Protein AF-A0ABD0PQI8-F1 (afdb_monomer)

pLDDT: mean 77.86, std 19.94, range [34.31, 96.31]

InterPro domains:
  IPR002870 Peptidase M12B, propeptide [PF01562] (8-104)

Radius of gyration: 17.03 Å; Cα contacts (8 Å, |Δi|>4): 192; chains: 1; bounding box: 42×49×37 Å

Organism: Cirrhinus mrigala (NCBI:txid683832)

Structure (mmCIF, N/CA/C/O backbone):
data_AF-A0ABD0PQI8-F1
#
_entry.id   AF-A0ABD0PQI8-F1
#
loop_
_atom_site.group_PDB
_atom_site.id
_atom_site.type_symbol
_atom_site.label_atom_id
_atom_site.label_alt_id
_atom_site.label_comp_id
_atom_site.label_asym_id
_atom_site.label_entity_id
_atom_site.label_seq_id
_atom_site.pdbx_PDB_ins_code
_atom_site.Cartn_x
_atom_site.Cartn_y
_atom_site.Cartn_z
_atom_site.occupancy
_atom_site.B_iso_or_equiv
_atom_site.auth_seq_id
_atom_site.auth_comp_id
_atom_site.auth_asym_id
_atom_site.auth_atom_id
_atom_site.pdbx_PDB_model_num
ATOM 1 N N . HIS A 1 1 ? 11.025 26.415 -0.982 1.00 47.97 1 HIS A N 1
ATOM 2 C CA . HIS A 1 1 ? 10.029 25.329 -0.999 1.00 47.97 1 HIS A CA 1
ATOM 3 C C . HIS A 1 1 ? 9.889 24.829 0.424 1.00 47.97 1 HIS A C 1
ATOM 5 O O . HIS A 1 1 ? 10.869 24.338 0.965 1.00 47.97 1 HIS A O 1
ATOM 11 N N . VAL A 1 2 ? 8.737 25.045 1.060 1.00 51.59 2 VAL A N 1
ATOM 12 C CA . VAL A 1 2 ? 8.445 24.409 2.349 1.00 51.59 2 VAL A CA 1
ATOM 13 C C . VAL A 1 2 ? 7.975 23.004 1.999 1.00 51.59 2 VAL A C 1
ATOM 15 O O . VAL A 1 2 ? 6.927 22.847 1.377 1.00 51.59 2 VAL A O 1
ATOM 18 N N . LEU A 1 3 ? 8.814 22.008 2.274 1.00 54.09 3 LEU A N 1
ATOM 19 C CA . LEU A 1 3 ? 8.391 20.614 2.313 1.00 54.09 3 LEU A CA 1
ATOM 20 C C . LEU A 1 3 ? 7.233 20.564 3.330 1.00 54.09 3 LEU A C 1
ATOM 22 O O . LEU A 1 3 ? 7.439 20.971 4.469 1.00 54.09 3 LEU A O 1
ATOM 26 N N . GLY A 1 4 ? 6.016 20.202 2.901 1.00 59.75 4 GLY A N 1
ATOM 27 C CA . GLY A 1 4 ? 4.857 20.099 3.803 1.00 59.75 4 GLY A CA 1
ATOM 28 C C . GLY A 1 4 ? 5.138 19.138 4.962 1.00 59.75 4 GLY A C 1
ATOM 29 O O . GLY A 1 4 ? 6.110 18.398 4.909 1.00 59.75 4 GLY A O 1
ATOM 30 N N . ASP A 1 5 ? 4.328 19.136 6.017 1.00 67.75 5 ASP A N 1
ATOM 31 C CA . ASP A 1 5 ? 4.554 18.239 7.158 1.00 67.75 5 ASP A CA 1
ATOM 32 C C . ASP A 1 5 ? 4.460 16.764 6.715 1.00 67.75 5 ASP A C 1
ATOM 34 O O . ASP A 1 5 ? 3.372 16.224 6.512 1.00 67.75 5 ASP A O 1
ATOM 38 N N . TYR A 1 6 ? 5.605 16.102 6.527 1.00 64.94 6 TYR A N 1
ATOM 39 C CA . TYR A 1 6 ? 5.666 14.667 6.246 1.00 64.94 6 TYR A CA 1
ATOM 40 C C . TYR A 1 6 ? 5.525 13.913 7.570 1.00 64.94 6 TYR A C 1
ATOM 42 O O . TYR A 1 6 ? 6.373 14.027 8.455 1.00 64.94 6 TYR A O 1
ATOM 50 N N . GLY A 1 7 ? 4.452 13.138 7.716 1.00 70.25 7 GLY A N 1
ATOM 51 C CA . GLY A 1 7 ? 4.286 12.205 8.827 1.00 70.25 7 GLY A CA 1
ATOM 52 C C . GLY A 1 7 ? 4.931 10.864 8.493 1.00 70.25 7 GLY A C 1
ATOM 53 O O . GLY A 1 7 ? 4.544 10.231 7.513 1.00 70.25 7 GLY A O 1
ATOM 54 N N . LEU A 1 8 ? 5.893 10.417 9.304 1.00 78.62 8 LEU A N 1
ATOM 55 C CA . LEU A 1 8 ? 6.390 9.044 9.227 1.00 78.62 8 LEU A CA 1
ATOM 56 C C . LEU A 1 8 ? 5.352 8.111 9.853 1.00 78.62 8 LEU A C 1
ATOM 58 O O . LEU A 1 8 ? 4.956 8.307 11.003 1.00 78.62 8 LEU A O 1
ATOM 62 N N . VAL A 1 9 ? 4.949 7.084 9.113 1.00 81.81 9 VAL A N 1
ATOM 63 C CA . VAL A 1 9 ? 4.022 6.064 9.599 1.00 81.81 9 VAL A CA 1
ATOM 64 C C . VAL A 1 9 ? 4.678 4.703 9.468 1.00 81.81 9 VAL A C 1
ATOM 66 O O . VAL A 1 9 ? 5.299 4.409 8.453 1.00 81.81 9 VAL A O 1
ATOM 69 N N . LYS A 1 10 ? 4.547 3.875 10.507 1.00 84.31 10 LYS A N 1
ATOM 70 C CA . LYS A 1 10 ? 5.032 2.498 10.500 1.00 84.31 10 LYS A CA 1
ATOM 71 C C . LYS A 1 10 ? 3.835 1.551 10.383 1.00 84.31 10 LYS A C 1
ATOM 73 O O . LYS A 1 10 ? 3.077 1.455 11.349 1.00 84.31 10 LYS A O 1
ATOM 78 N N . PRO A 1 11 ? 3.651 0.868 9.244 1.00 89.62 11 PRO A N 1
ATOM 79 C CA . PRO A 1 11 ? 2.601 -0.128 9.101 1.00 89.62 11 PRO A CA 1
ATOM 80 C C .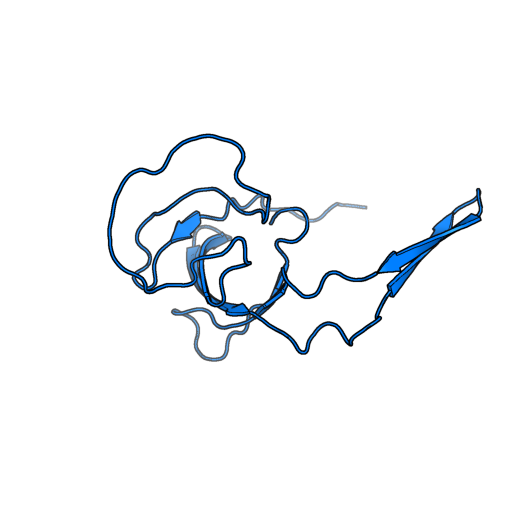 PRO A 1 11 ? 2.848 -1.314 10.036 1.00 89.62 11 PRO A C 1
ATOM 82 O O . PRO A 1 11 ? 3.992 -1.696 10.301 1.00 89.62 11 PRO A O 1
ATOM 85 N N . VAL A 1 12 ? 1.765 -1.914 10.514 1.00 91.56 12 VAL A N 1
ATOM 86 C CA . VAL A 1 12 ? 1.787 -3.136 11.322 1.00 91.56 12 VAL A CA 1
ATOM 87 C C . VAL A 1 12 ? 0.993 -4.199 10.588 1.00 91.56 12 VAL A C 1
ATOM 89 O O . VAL A 1 12 ? -0.194 -4.003 10.344 1.00 91.56 12 VAL A O 1
ATOM 92 N N . LEU A 1 13 ? 1.638 -5.304 10.221 1.00 91.62 13 LEU A N 1
ATOM 93 C CA . LEU A 1 13 ? 0.968 -6.458 9.630 1.00 91.62 13 LEU A CA 1
ATOM 94 C C . LEU A 1 13 ? 0.094 -7.112 10.699 1.00 91.62 13 LEU A C 1
ATOM 96 O O . LEU A 1 13 ? 0.573 -7.429 11.794 1.00 91.62 13 LEU A O 1
ATOM 100 N N . THR A 1 14 ? -1.172 -7.318 10.368 1.00 93.69 14 THR A N 1
ATOM 101 C CA . THR A 1 14 ? -2.185 -7.881 11.256 1.00 93.69 14 THR A CA 1
ATOM 102 C C . THR A 1 14 ? -2.918 -9.041 10.591 1.00 93.69 14 THR A C 1
ATOM 104 O O . THR A 1 14 ? -2.743 -9.318 9.402 1.00 93.69 14 THR A O 1
ATOM 107 N N . ASP A 1 15 ? -3.711 -9.767 11.372 1.00 92.69 15 ASP A N 1
ATOM 108 C CA . ASP A 1 15 ? -4.737 -10.648 10.823 1.00 92.69 15 ASP A CA 1
ATOM 109 C C . ASP A 1 15 ? -6.018 -9.872 10.471 1.00 92.69 15 ASP A C 1
ATOM 111 O O . ASP A 1 15 ? -6.094 -8.652 10.622 1.00 92.69 15 ASP A O 1
ATOM 115 N N . ALA A 1 16 ? -7.042 -10.588 10.000 1.00 93.31 16 ALA A N 1
ATOM 116 C CA . ALA A 1 16 ? -8.318 -10.001 9.593 1.00 93.31 16 ALA A CA 1
ATOM 117 C C . ALA A 1 16 ? -9.106 -9.343 10.742 1.00 93.31 16 ALA A C 1
ATOM 119 O O . ALA A 1 16 ? -10.030 -8.573 10.479 1.00 93.31 16 ALA A O 1
ATOM 120 N N . GLU A 1 17 ? -8.767 -9.651 11.998 1.00 92.56 17 GLU A N 1
ATOM 121 C CA . GLU A 1 17 ? -9.364 -9.047 13.190 1.00 92.56 17 GLU A CA 1
ATOM 122 C C . GLU A 1 17 ? -8.531 -7.871 13.733 1.00 92.56 17 GLU A C 1
ATOM 124 O O . GLU A 1 17 ? -8.881 -7.294 14.763 1.00 92.56 17 GLU A O 1
ATOM 129 N N . GLY A 1 18 ? -7.427 -7.510 13.070 1.00 91.00 18 GLY A N 1
ATOM 130 C CA . GLY A 1 18 ? -6.541 -6.427 13.497 1.00 91.00 18 GLY A CA 1
ATOM 131 C C . GLY A 1 18 ? -5.549 -6.817 14.590 1.00 91.00 18 GLY A C 1
ATOM 132 O O . GLY A 1 18 ? -4.920 -5.936 15.179 1.00 91.00 18 GLY A O 1
ATOM 133 N N . ARG A 1 19 ? -5.364 -8.112 14.877 1.00 92.88 19 ARG A N 1
ATOM 134 C CA . ARG A 1 19 ? -4.365 -8.558 15.858 1.00 92.88 19 ARG A CA 1
ATOM 135 C C . ARG A 1 19 ? -2.975 -8.548 15.238 1.00 92.88 19 ARG A C 1
ATOM 137 O O . ARG A 1 19 ? -2.792 -8.927 14.086 1.00 92.88 19 ARG A O 1
ATOM 144 N N 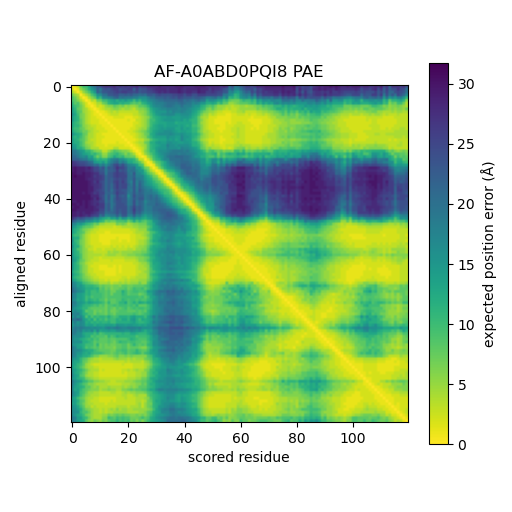. PHE A 1 20 ? -1.992 -8.120 16.024 1.00 92.69 20 PHE A N 1
ATOM 145 C CA . PHE A 1 20 ? -0.595 -8.004 15.611 1.00 92.69 20 PHE A CA 1
ATOM 146 C C . PHE A 1 20 ? -0.015 -9.333 15.103 1.00 92.69 20 PHE A C 1
ATOM 148 O O . PHE A 1 20 ? -0.091 -10.342 15.802 1.00 92.69 20 PHE A O 1
ATOM 155 N N . LEU A 1 21 ? 0.649 -9.293 13.945 1.00 90.44 21 LEU A N 1
ATOM 156 C CA . LEU A 1 21 ? 1.484 -10.381 13.429 1.00 90.44 21 LEU A CA 1
ATOM 157 C C . LEU A 1 21 ? 2.957 -9.965 13.335 1.00 90.44 21 LEU A C 1
ATOM 159 O O . LEU A 1 21 ? 3.835 -10.681 13.812 1.00 90.44 21 LEU A O 1
ATOM 163 N N . SER A 1 22 ? 3.252 -8.827 12.696 1.00 86.94 22 SER A N 1
ATOM 164 C CA . SER A 1 22 ? 4.629 -8.412 12.399 1.00 86.94 22 SER A CA 1
ATOM 165 C C . SER A 1 22 ? 4.739 -6.920 12.065 1.00 86.94 22 SER A C 1
ATOM 167 O O . SER A 1 22 ? 3.755 -6.238 11.805 1.00 86.94 22 SER A O 1
ATOM 169 N N . HIS A 1 23 ? 5.969 -6.411 12.031 1.00 84.44 23 HIS A N 1
ATOM 170 C CA . HIS A 1 23 ? 6.309 -5.102 11.463 1.00 84.44 23 HIS A CA 1
ATOM 171 C C . HIS A 1 23 ? 6.946 -5.202 10.066 1.00 84.44 23 HIS A C 1
ATOM 173 O O . HIS A 1 23 ? 7.429 -4.200 9.546 1.00 84.44 23 HIS A O 1
ATOM 179 N N . ALA A 1 24 ? 7.029 -6.405 9.492 1.00 76.69 24 ALA A N 1
ATOM 180 C CA . ALA A 1 24 ? 7.576 -6.615 8.160 1.00 76.69 24 ALA A CA 1
ATOM 181 C C . ALA A 1 24 ? 6.615 -6.062 7.102 1.00 76.69 24 ALA A C 1
ATOM 183 O O . ALA A 1 24 ? 5.420 -6.352 7.128 1.00 76.69 24 ALA A O 1
ATOM 184 N N . VAL A 1 25 ? 7.159 -5.275 6.174 1.00 68.88 25 VAL A N 1
ATOM 185 C CA . VAL A 1 25 ? 6.387 -4.549 5.154 1.00 68.88 25 VAL A CA 1
ATOM 186 C C . VAL A 1 25 ? 6.907 -4.772 3.732 1.00 68.88 25 VAL A C 1
ATOM 188 O O . VAL A 1 25 ? 6.464 -4.105 2.806 1.00 68.88 25 VAL A O 1
ATOM 191 N N . SER A 1 26 ? 7.833 -5.713 3.540 1.00 63.62 26 SER A N 1
ATOM 192 C CA . SER A 1 26 ? 8.463 -6.009 2.247 1.00 63.62 26 SER A CA 1
ATOM 193 C C . SER A 1 26 ? 8.221 -7.458 1.840 1.00 63.62 26 SER A C 1
ATOM 195 O O . SER A 1 26 ? 8.214 -8.352 2.688 1.00 63.62 26 SER A O 1
ATOM 197 N N . VAL A 1 27 ? 8.090 -7.701 0.534 1.00 61.28 27 VAL A N 1
ATOM 198 C CA . VAL A 1 27 ? 8.239 -9.046 -0.034 1.00 61.28 27 VAL A CA 1
ATOM 199 C C . VAL A 1 27 ? 9.726 -9.296 -0.270 1.00 61.28 27 VAL A C 1
ATOM 201 O O . VAL A 1 27 ? 10.331 -8.698 -1.154 1.00 61.28 27 VAL A O 1
ATOM 204 N N . GLY A 1 28 ? 10.317 -10.193 0.511 1.00 48.97 28 GLY A N 1
ATOM 205 C CA . GLY A 1 28 ? 11.637 -10.756 0.247 1.00 48.97 28 GLY A CA 1
ATOM 206 C C . GLY A 1 28 ? 11.621 -12.252 0.557 1.00 48.97 28 GLY A C 1
ATOM 207 O O . GLY A 1 28 ? 10.828 -12.672 1.405 1.00 48.97 28 GLY A O 1
ATOM 208 N N . PRO A 1 29 ? 12.442 -13.078 -0.117 1.00 37.12 29 PRO A N 1
ATOM 209 C CA . PRO A 1 29 ? 12.636 -14.453 0.316 1.00 37.12 29 PRO A CA 1
ATOM 210 C C . PRO A 1 29 ? 13.117 -14.410 1.768 1.00 37.12 29 PRO A C 1
ATOM 212 O O . PRO A 1 29 ? 14.113 -13.762 2.087 1.00 37.12 29 PRO A O 1
ATOM 215 N N . ALA A 1 30 ? 12.354 -15.040 2.656 1.00 41.28 30 ALA A N 1
ATOM 216 C CA . ALA A 1 30 ? 12.701 -15.184 4.057 1.00 41.28 30 ALA A CA 1
ATOM 217 C C . ALA A 1 30 ? 13.878 -16.162 4.192 1.00 41.28 30 ALA A C 1
ATOM 219 O O . ALA A 1 30 ? 13.691 -17.317 4.566 1.00 41.28 30 ALA A O 1
ATOM 220 N N . ASP A 1 31 ? 15.093 -15.712 3.887 1.00 36.66 31 ASP A N 1
ATOM 221 C CA . ASP A 1 31 ? 16.298 -16.358 4.396 1.00 36.66 31 ASP A CA 1
ATOM 222 C C . ASP A 1 31 ? 16.520 -15.886 5.841 1.00 36.66 31 ASP A C 1
ATOM 224 O O . ASP A 1 31 ? 17.213 -14.907 6.104 1.00 36.66 31 ASP A O 1
A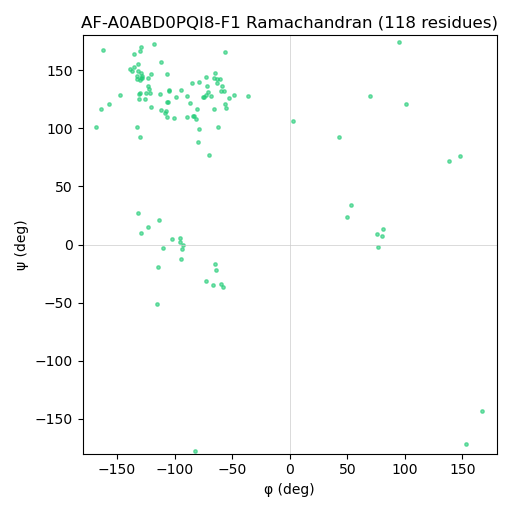TOM 228 N N . GLY A 1 32 ? 15.906 -16.616 6.778 1.00 42.38 32 GLY A N 1
ATOM 229 C CA . GLY A 1 32 ? 16.330 -16.677 8.181 1.00 42.38 32 GLY A CA 1
ATOM 230 C C . GLY A 1 32 ? 15.547 -15.832 9.197 1.00 42.38 32 GLY A C 1
ATOM 231 O O . GLY A 1 32 ? 15.568 -14.610 9.149 1.00 42.38 32 GLY A O 1
ATOM 232 N N . GLN A 1 33 ? 14.975 -16.544 10.184 1.00 37.66 33 GLN A N 1
ATOM 233 C CA . GLN A 1 33 ? 14.428 -16.095 11.484 1.00 37.66 33 GLN A CA 1
ATOM 234 C C . GLN A 1 33 ? 13.125 -15.264 11.460 1.00 37.66 33 GLN A C 1
ATOM 236 O O . GLN A 1 33 ? 13.032 -14.246 10.800 1.00 37.66 33 GLN A O 1
ATOM 241 N N . GLU A 1 34 ? 12.047 -15.570 12.188 1.00 34.47 34 GLU A N 1
ATOM 242 C CA . GLU A 1 34 ? 11.725 -16.548 13.234 1.00 34.47 34 GLU A CA 1
ATOM 243 C C . GLU A 1 34 ? 10.198 -16.736 13.198 1.00 34.47 34 GLU A C 1
ATOM 245 O O . GLU A 1 34 ? 9.437 -15.782 13.363 1.00 34.47 34 GLU A O 1
ATOM 250 N N . ALA A 1 35 ? 9.737 -17.964 12.965 1.00 36.03 35 ALA A N 1
ATOM 251 C CA . ALA A 1 35 ? 8.324 -18.306 13.037 1.00 36.03 35 ALA A CA 1
ATOM 252 C C . ALA A 1 35 ? 7.919 -18.484 14.507 1.00 36.03 35 ALA A C 1
ATOM 254 O O . ALA A 1 35 ? 8.140 -19.540 15.100 1.00 36.03 35 ALA A O 1
ATOM 255 N N . ALA A 1 36 ? 7.312 -17.454 15.097 1.00 35.78 36 ALA A N 1
ATOM 256 C CA . ALA A 1 36 ? 6.505 -17.624 16.296 1.00 35.78 36 ALA A CA 1
ATOM 257 C C . ALA A 1 36 ? 5.099 -18.080 15.875 1.00 35.78 36 ALA A C 1
ATOM 259 O O . ALA A 1 36 ? 4.346 -17.350 15.239 1.00 35.78 36 ALA A O 1
ATOM 260 N N . SER A 1 37 ? 4.815 -19.337 16.206 1.00 44.16 37 SER A N 1
ATOM 261 C CA . SER A 1 37 ? 3.562 -20.070 16.033 1.00 44.16 37 SER A CA 1
ATOM 262 C C . SER A 1 37 ? 2.290 -19.238 16.244 1.00 44.16 37 SER A C 1
ATOM 264 O O . SER A 1 37 ? 2.107 -18.660 17.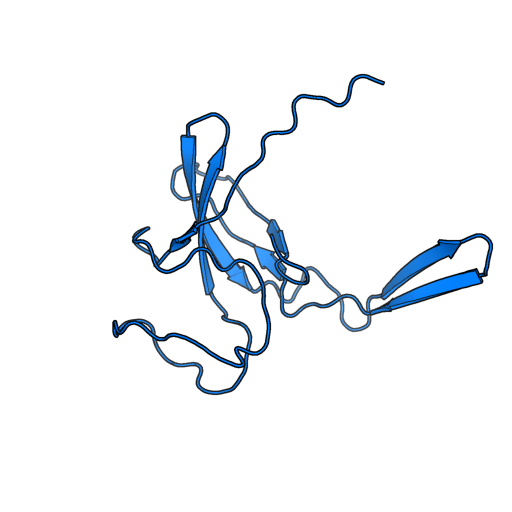315 1.00 44.16 37 SER A O 1
ATOM 266 N N . SER A 1 38 ? 1.373 -19.280 15.274 1.00 35.84 38 SER A N 1
ATOM 267 C CA . SER A 1 38 ? -0.058 -19.513 15.517 1.00 35.84 38 SER A CA 1
ATOM 268 C C . SER A 1 38 ? -0.747 -19.898 14.209 1.00 35.84 38 SER A C 1
ATOM 270 O O . SER A 1 38 ? -0.783 -19.132 13.247 1.00 35.84 38 SER A O 1
ATOM 272 N N . ASP A 1 39 ? -1.266 -21.123 14.189 1.00 40.97 39 ASP A N 1
ATOM 273 C CA . ASP A 1 39 ? -2.222 -21.618 13.209 1.00 40.97 39 ASP A CA 1
ATOM 274 C C . ASP A 1 39 ? -3.380 -20.624 13.034 1.00 40.97 39 ASP A C 1
ATOM 276 O O . ASP A 1 39 ? -4.005 -20.260 14.026 1.00 40.97 39 ASP A O 1
ATOM 280 N N . HIS A 1 40 ? -3.675 -20.253 11.780 1.00 38.88 40 HIS A N 1
ATOM 281 C CA . HIS A 1 40 ? -5.003 -19.956 11.197 1.00 38.88 40 HIS A CA 1
ATOM 282 C C . HIS A 1 40 ? -4.938 -18.882 10.097 1.00 38.88 40 HIS A C 1
ATOM 284 O O . HIS A 1 40 ? -5.380 -17.755 10.278 1.00 38.88 40 HIS A O 1
ATOM 290 N N . ALA A 1 41 ? -4.465 -19.276 8.913 1.00 34.31 41 ALA A N 1
ATOM 291 C CA . ALA A 1 41 ? -5.088 -18.916 7.635 1.00 34.31 41 ALA A CA 1
ATOM 292 C C . ALA A 1 41 ? -4.462 -19.772 6.524 1.00 34.31 41 ALA A C 1
ATOM 294 O O . ALA A 1 41 ? -3.338 -19.549 6.094 1.00 34.31 41 ALA A O 1
ATOM 295 N N . HIS A 1 42 ? -5.196 -20.811 6.140 1.00 36.88 42 HIS A N 1
ATOM 296 C CA . HIS A 1 42 ? -5.130 -21.563 4.887 1.00 36.88 42 HIS A CA 1
ATOM 297 C C . HIS A 1 42 ? -4.036 -21.166 3.869 1.00 36.88 42 HIS A C 1
ATOM 299 O O . HIS A 1 42 ? -4.175 -20.197 3.136 1.00 36.88 42 HIS A O 1
ATOM 305 N N . HIS A 1 43 ? -3.011 -22.018 3.785 1.00 35.06 43 HIS A N 1
ATOM 306 C CA . HIS A 1 43 ? -2.509 -22.626 2.547 1.00 35.06 43 HIS A CA 1
ATOM 307 C C . HIS A 1 43 ? -2.389 -21.706 1.314 1.00 35.06 43 HIS A C 1
ATOM 309 O O . HIS A 1 43 ? -3.276 -21.696 0.474 1.00 35.06 43 HIS A O 1
ATOM 315 N N . GLU A 1 44 ? -1.211 -21.108 1.125 1.00 37.25 44 GLU A N 1
ATOM 316 C CA . GLU A 1 44 ? -0.431 -21.323 -0.103 1.00 37.25 44 GLU A CA 1
ATOM 317 C C . GLU A 1 44 ? 1.002 -21.691 0.307 1.00 37.25 44 GLU A C 1
ATOM 319 O O . GLU A 1 44 ? 1.859 -20.853 0.583 1.00 37.25 44 GLU A O 1
ATOM 324 N N . SER A 1 45 ? 1.247 -22.998 0.423 1.00 44.94 45 SER A N 1
ATOM 325 C CA . SER A 1 45 ? 2.592 -23.554 0.435 1.00 44.94 45 SER A CA 1
ATOM 326 C C . SER A 1 45 ? 3.234 -23.315 -0.932 1.00 44.94 45 SER A C 1
ATOM 328 O O . SER A 1 45 ? 2.778 -23.874 -1.924 1.00 44.94 45 SER A O 1
ATOM 330 N N . GLY A 1 46 ? 4.318 -22.539 -0.971 1.00 35.00 46 GLY A N 1
ATOM 331 C CA . GLY A 1 46 ? 5.216 -22.485 -2.128 1.00 35.00 46 GLY A CA 1
ATOM 332 C C . GLY A 1 46 ? 5.692 -21.086 -2.492 1.00 35.00 46 GLY A C 1
ATOM 333 O O . GLY A 1 46 ? 5.275 -20.570 -3.513 1.00 35.00 46 GLY A O 1
ATOM 334 N N . GLY A 1 47 ? 6.574 -20.480 -1.687 1.00 46.88 47 GLY A N 1
ATOM 335 C CA . GLY A 1 47 ? 7.425 -19.351 -2.109 1.00 46.88 47 GLY A CA 1
ATOM 336 C C . GLY A 1 47 ? 6.743 -18.166 -2.816 1.00 46.88 47 GLY A C 1
ATOM 337 O O . GLY A 1 47 ? 7.408 -17.484 -3.591 1.00 46.88 47 GLY A O 1
ATOM 338 N N . GLY A 1 48 ? 5.441 -17.949 -2.605 1.00 60.69 48 GLY A N 1
ATOM 339 C CA . GLY A 1 48 ? 4.621 -16.989 -3.345 1.00 60.69 48 GLY A CA 1
ATOM 340 C C . GLY A 1 48 ? 4.157 -15.811 -2.490 1.00 60.69 48 GLY A C 1
ATOM 341 O O . GLY A 1 48 ? 4.101 -15.898 -1.263 1.00 60.69 48 GLY A O 1
ATOM 342 N N . THR A 1 49 ? 3.828 -14.693 -3.144 1.00 70.25 49 THR A N 1
ATOM 343 C CA . THR A 1 49 ? 3.274 -13.508 -2.479 1.00 70.25 49 THR A CA 1
ATOM 344 C C . THR A 1 49 ? 1.828 -13.744 -2.028 1.00 70.25 49 THR A C 1
ATOM 346 O O . THR A 1 49 ? 1.040 -14.295 -2.800 1.00 70.25 49 THR A O 1
ATOM 349 N N . PRO A 1 50 ? 1.457 -13.334 -0.799 1.00 81.88 50 PRO A N 1
ATOM 350 C CA . PRO A 1 50 ? 0.139 -13.619 -0.234 1.00 81.88 50 PRO A CA 1
ATOM 351 C C . PRO A 1 50 ? -0.991 -12.971 -1.046 1.00 81.88 50 PRO A C 1
ATOM 353 O O . PRO A 1 50 ? -0.866 -11.848 -1.520 1.00 81.88 50 PRO A O 1
ATOM 356 N N . GLU A 1 51 ? -2.132 -13.651 -1.192 1.00 88.12 51 GLU A N 1
ATOM 357 C CA . GLU A 1 51 ? -3.284 -13.089 -1.917 1.00 88.12 51 GLU A CA 1
ATOM 358 C C . GLU A 1 51 ? -3.988 -11.977 -1.121 1.00 88.12 51 GLU A C 1
ATOM 360 O O . GLU A 1 51 ? -4.528 -11.037 -1.707 1.00 88.12 51 GLU A O 1
ATOM 365 N N . ARG A 1 52 ? -3.981 -12.065 0.213 1.00 91.56 52 ARG A N 1
ATOM 366 C CA . ARG A 1 52 ? -4.624 -11.101 1.115 1.00 91.56 52 ARG A CA 1
ATOM 367 C C . ARG A 1 52 ? -3.657 -10.629 2.187 1.00 91.56 52 ARG A C 1
ATOM 369 O O . ARG A 1 52 ? -2.865 -11.416 2.696 1.00 91.56 52 ARG A O 1
ATOM 376 N N . LEU A 1 53 ? -3.763 -9.354 2.537 1.00 92.69 53 LEU A N 1
ATOM 377 C CA . LEU A 1 53 ? -2.972 -8.707 3.577 1.00 92.69 53 LEU A CA 1
ATOM 378 C C . LEU A 1 53 ? -3.871 -7.808 4.419 1.00 92.69 53 LEU A C 1
ATOM 380 O O . LEU A 1 53 ? -4.832 -7.229 3.909 1.00 92.69 53 LEU A O 1
ATOM 384 N N . TYR A 1 54 ? -3.520 -7.662 5.690 1.00 94.38 54 TYR A N 1
ATOM 385 C CA . TYR A 1 54 ? -4.182 -6.736 6.597 1.00 94.38 54 TYR A CA 1
ATOM 386 C C . TYR A 1 54 ? -3.120 -5.893 7.288 1.00 94.38 54 TYR A C 1
ATOM 388 O O . TYR A 1 54 ? -2.121 -6.424 7.770 1.00 94.38 54 TYR A O 1
ATOM 396 N N . TYR A 1 55 ? -3.298 -4.575 7.286 1.00 94.06 55 TYR A N 1
ATOM 397 C CA . TYR A 1 55 ? -2.362 -3.661 7.933 1.00 94.06 55 TYR A CA 1
ATOM 398 C C . TYR A 1 55 ? -3.104 -2.689 8.828 1.00 94.06 55 TYR A C 1
ATOM 400 O O . TYR A 1 55 ? -4.132 -2.145 8.433 1.00 94.06 55 TYR A O 1
ATOM 408 N N . ASN A 1 56 ? -2.521 -2.387 9.981 1.00 94.06 56 ASN A N 1
ATOM 409 C CA . ASN A 1 56 ? -2.862 -1.186 10.723 1.00 94.06 56 ASN A CA 1
ATOM 410 C C . ASN A 1 56 ? -1.892 -0.067 10.359 1.00 94.06 56 ASN A C 1
ATOM 412 O O . ASN A 1 56 ? -0.673 -0.262 10.330 1.00 94.06 56 ASN A O 1
ATOM 416 N N . VAL A 1 57 ? -2.442 1.114 10.090 1.00 91.75 57 VAL A N 1
ATOM 417 C CA . VAL A 1 57 ? -1.677 2.316 9.759 1.00 91.75 57 VAL A CA 1
ATOM 418 C C . VAL A 1 57 ? -2.184 3.467 10.616 1.00 91.75 57 VAL A C 1
ATOM 420 O O . VAL A 1 57 ? -3.374 3.771 10.606 1.00 91.75 57 VAL A O 1
ATOM 423 N N . THR A 1 58 ? -1.283 4.125 11.345 1.00 90.00 58 THR A N 1
ATOM 424 C CA . THR A 1 58 ? -1.637 5.259 12.209 1.00 90.00 58 THR A CA 1
ATOM 425 C C . THR A 1 58 ? -1.288 6.576 11.535 1.00 90.00 58 THR A C 1
ATOM 427 O O . THR A 1 58 ? -0.117 6.935 11.435 1.00 90.00 58 THR A O 1
ATOM 430 N N . VAL A 1 59 ? -2.303 7.327 11.111 1.00 85.31 59 VAL A N 1
ATOM 431 C CA . VAL A 1 59 ? -2.148 8.634 10.458 1.00 85.31 59 VAL A CA 1
ATOM 432 C C . VAL A 1 59 ? -2.893 9.684 11.275 1.00 85.31 59 VAL A C 1
ATOM 434 O O . VAL A 1 59 ? -4.050 9.489 11.643 1.00 85.31 59 VAL A O 1
ATOM 437 N N . PHE A 1 60 ? -2.234 10.801 11.590 1.00 85.25 60 PHE A N 1
ATOM 438 C CA . PHE A 1 60 ? -2.818 11.894 12.386 1.00 85.25 60 PHE A CA 1
ATOM 439 C C . PHE A 1 60 ? -3.407 11.441 13.740 1.00 85.25 60 PHE A C 1
ATOM 441 O O . PHE A 1 60 ? -4.419 11.967 14.197 1.00 85.25 60 PHE A O 1
ATOM 448 N N . GLY A 1 61 ? -2.789 10.439 14.377 1.00 85.88 61 GLY A N 1
ATOM 449 C CA . GLY A 1 61 ? -3.240 9.895 15.665 1.00 85.88 61 GLY A CA 1
ATOM 450 C C . GLY A 1 61 ? -4.472 8.988 15.584 1.00 85.88 61 GLY A C 1
ATOM 451 O O . GLY A 1 61 ? -5.016 8.620 16.622 1.00 85.88 61 GLY A O 1
ATOM 452 N 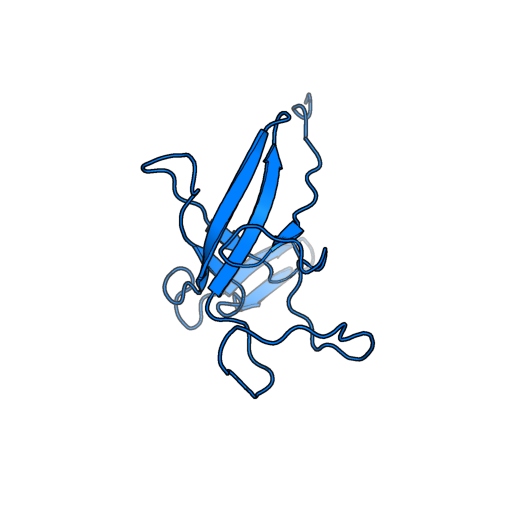N . ARG A 1 62 ? -4.911 8.620 14.376 1.00 89.38 62 ARG A N 1
ATOM 453 C CA . ARG A 1 62 ? -5.986 7.652 14.143 1.00 89.38 62 ARG A CA 1
ATOM 454 C C . ARG A 1 62 ? -5.409 6.402 13.499 1.00 89.38 62 ARG A C 1
ATOM 456 O O . ARG A 1 62 ? -4.675 6.507 12.520 1.00 89.38 62 ARG A O 1
ATOM 463 N N . GLU A 1 63 ? -5.727 5.246 14.063 1.00 91.19 63 GLU A N 1
ATOM 464 C CA . GLU A 1 63 ? -5.387 3.951 13.481 1.00 91.19 63 GLU A CA 1
ATOM 465 C C . GLU A 1 63 ? -6.454 3.553 12.457 1.00 91.19 63 GLU A C 1
ATOM 467 O O . GLU A 1 63 ? -7.644 3.776 12.679 1.00 91.19 63 GLU A O 1
ATOM 472 N N . PHE A 1 64 ? -6.019 2.997 11.329 1.00 93.25 64 PHE A N 1
ATOM 473 C CA . PHE A 1 64 ? -6.878 2.514 10.255 1.00 93.25 64 PHE A CA 1
ATOM 474 C C . PHE A 1 64 ? -6.546 1.061 9.947 1.00 93.25 64 PHE A C 1
ATOM 476 O O . PHE A 1 64 ? -5.397 0.752 9.628 1.00 93.25 64 PHE A O 1
ATOM 483 N N . HIS A 1 65 ? -7.559 0.196 10.001 1.00 95.62 65 HIS A N 1
ATOM 484 C CA . HIS A 1 65 ? -7.431 -1.207 9.621 1.00 95.62 65 HIS A CA 1
ATOM 485 C C . HIS A 1 65 ? -7.715 -1.389 8.124 1.00 95.62 65 HIS A C 1
ATOM 487 O O . HIS A 1 65 ? -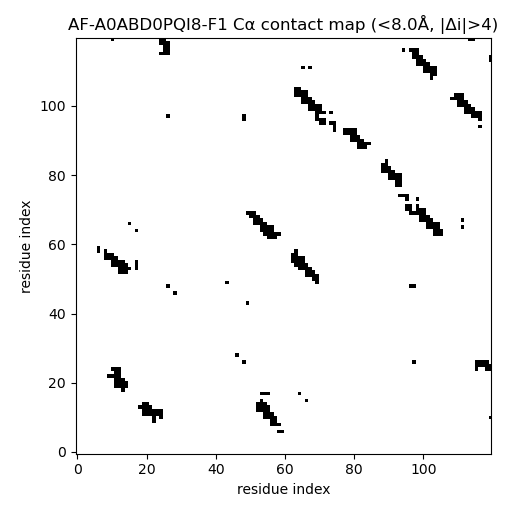8.855 -1.241 7.663 1.00 95.62 65 HIS A O 1
ATOM 493 N N . LEU A 1 66 ? -6.660 -1.688 7.372 1.00 95.50 66 LEU A N 1
ATOM 494 C CA . LEU A 1 66 ? -6.671 -1.898 5.931 1.00 95.50 66 LEU A CA 1
ATOM 495 C C . LEU A 1 66 ? -6.950 -3.365 5.619 1.00 95.50 66 LEU A C 1
ATOM 497 O O . LEU A 1 66 ? -6.228 -4.242 6.090 1.00 95.50 66 LEU A O 1
ATOM 501 N N . ARG A 1 67 ? -7.934 -3.624 4.758 1.00 95.44 67 ARG A N 1
ATOM 502 C CA . ARG A 1 67 ? -8.204 -4.949 4.194 1.00 95.44 67 ARG A CA 1
ATOM 503 C C . ARG A 1 67 ? -7.790 -4.958 2.740 1.00 95.44 67 ARG A C 1
ATOM 505 O O . ARG A 1 67 ? -8.378 -4.250 1.929 1.00 95.44 67 ARG A O 1
ATOM 512 N N . LEU A 1 68 ? -6.782 -5.753 2.407 1.00 94.44 68 LEU A N 1
ATOM 513 C CA . LEU A 1 68 ? -6.143 -5.705 1.102 1.00 94.44 68 LEU A CA 1
ATOM 514 C C . LEU A 1 68 ? -6.187 -7.061 0.412 1.00 94.44 68 LEU A C 1
ATOM 516 O O . LEU A 1 68 ? -5.999 -8.112 1.025 1.00 94.44 68 LEU A O 1
ATOM 520 N N . HIS A 1 69 ? -6.367 -7.018 -0.898 1.00 92.75 69 HIS A N 1
ATOM 521 C CA . HIS A 1 69 ? -6.241 -8.160 -1.781 1.00 92.75 69 HIS A CA 1
ATOM 522 C C . HIS A 1 69 ? -5.314 -7.818 -2.946 1.00 92.75 69 HIS A C 1
ATOM 524 O O . HIS A 1 69 ? -5.232 -6.672 -3.406 1.00 92.75 69 HIS A O 1
ATOM 530 N N . ARG A 1 70 ? -4.592 -8.824 -3.432 1.00 90.38 70 ARG A N 1
ATOM 531 C CA . ARG A 1 70 ? -3.645 -8.667 -4.530 1.00 90.38 70 ARG A CA 1
ATOM 532 C C . ARG A 1 70 ? -4.363 -8.132 -5.765 1.00 90.38 70 ARG A C 1
ATOM 534 O O . ARG A 1 70 ? -5.465 -8.564 -6.112 1.00 90.38 70 ARG A O 1
ATOM 541 N N . ASN A 1 71 ? -3.735 -7.171 -6.431 1.00 86.94 71 ASN A N 1
ATOM 542 C CA . ASN A 1 71 ? -4.262 -6.582 -7.648 1.00 86.94 71 ASN A CA 1
ATOM 543 C C . ASN A 1 71 ? -3.449 -7.040 -8.857 1.00 86.94 71 ASN A C 1
ATOM 545 O O . ASN A 1 71 ? -2.295 -6.664 -9.017 1.00 86.94 71 ASN A O 1
ATOM 549 N N . THR A 1 72 ? -4.079 -7.817 -9.733 1.00 80.25 72 THR A N 1
ATOM 550 C CA . THR A 1 72 ? -3.484 -8.318 -10.982 1.00 80.25 72 THR A CA 1
ATOM 551 C C . THR A 1 72 ? -3.817 -7.454 -12.200 1.00 80.25 72 THR A C 1
ATOM 553 O O . THR A 1 72 ? -3.502 -7.827 -13.326 1.00 80.25 72 THR A O 1
ATOM 556 N N . ARG A 1 73 ? -4.486 -6.310 -11.998 1.00 80.44 73 ARG A N 1
ATOM 557 C CA . ARG A 1 73 ? -4.994 -5.435 -13.068 1.00 80.44 73 ARG A CA 1
ATOM 558 C C . ARG A 1 73 ? -4.326 -4.065 -13.128 1.00 80.44 73 ARG A C 1
ATOM 560 O O . ARG A 1 73 ? -4.439 -3.410 -14.157 1.00 80.44 73 ARG A O 1
ATOM 567 N N . LEU A 1 74 ? -3.672 -3.614 -12.054 1.00 76.31 74 LEU A N 1
ATOM 568 C CA . LEU A 1 74 ? -3.015 -2.298 -12.036 1.00 76.31 74 LEU A CA 1
ATOM 569 C C . LEU A 1 74 ? -1.828 -2.221 -12.992 1.00 76.31 74 LEU A C 1
ATOM 571 O O . LEU A 1 74 ? -1.591 -1.178 -13.591 1.00 76.31 74 LEU A O 1
ATOM 575 N N . VAL A 1 75 ? -1.101 -3.325 -13.137 1.00 79.88 75 VAL A N 1
ATOM 576 C CA . VAL A 1 75 ? 0.068 -3.412 -14.005 1.00 79.88 75 VAL A CA 1
ATOM 577 C C . VAL A 1 75 ? -0.274 -4.336 -15.163 1.00 79.88 75 VAL A C 1
ATOM 579 O O . VAL A 1 75 ? -0.537 -5.522 -14.970 1.00 79.88 75 VAL A O 1
ATOM 582 N N . ALA A 1 76 ? -0.295 -3.782 -16.375 1.00 82.44 76 ALA A N 1
ATOM 583 C CA . ALA A 1 76 ? -0.489 -4.579 -17.577 1.00 82.44 76 ALA A CA 1
ATOM 584 C C . ALA A 1 76 ? 0.712 -5.524 -17.784 1.00 82.44 76 ALA A C 1
ATOM 586 O O . ALA A 1 76 ? 1.853 -5.119 -17.537 1.00 82.44 76 ALA A O 1
ATOM 587 N N . PRO A 1 77 ? 0.499 -6.760 -18.274 1.00 81.44 77 PRO A N 1
ATOM 588 C CA . PRO A 1 77 ? 1.598 -7.658 -18.603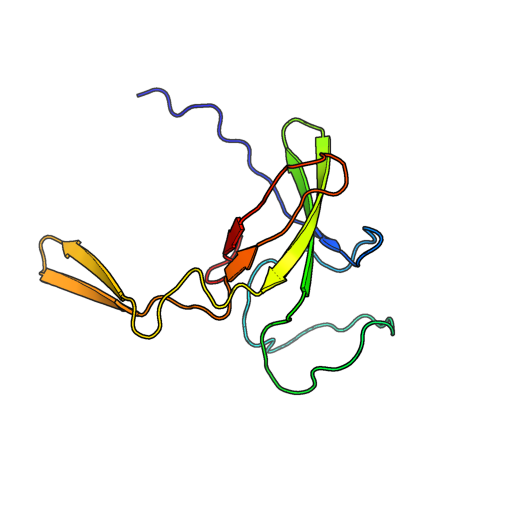 1.00 81.44 77 PRO A CA 1
ATOM 589 C C . PRO A 1 77 ? 2.613 -6.987 -19.537 1.00 81.44 77 PRO A C 1
ATOM 591 O O . PRO A 1 77 ? 2.251 -6.477 -20.596 1.00 81.44 77 PRO A O 1
ATOM 594 N N . GLY A 1 78 ? 3.887 -6.986 -19.140 1.00 82.81 78 GLY A N 1
ATOM 595 C CA . GLY A 1 78 ? 4.972 -6.380 -19.917 1.00 82.81 78 GLY A CA 1
ATOM 596 C C . GLY A 1 78 ? 5.103 -4.861 -19.787 1.00 82.81 78 GLY A C 1
ATOM 597 O O . GLY A 1 78 ? 5.915 -4.281 -20.506 1.00 82.81 78 GLY A O 1
ATOM 598 N N . ALA A 1 79 ? 4.348 -4.217 -18.891 1.00 87.69 79 ALA A N 1
ATOM 599 C CA . ALA A 1 79 ? 4.538 -2.806 -18.582 1.00 87.69 79 ALA A CA 1
ATOM 600 C C . ALA A 1 79 ? 5.946 -2.546 -18.023 1.00 87.69 79 ALA A C 1
ATOM 602 O O . ALA A 1 79 ? 6.496 -3.354 -17.270 1.00 87.69 79 ALA A O 1
ATOM 603 N N . LYS A 1 80 ? 6.521 -1.405 -18.404 1.00 89.62 80 LYS A N 1
ATOM 604 C CA . LYS A 1 80 ? 7.864 -0.975 -18.012 1.00 89.62 80 LYS A CA 1
ATOM 605 C C . LYS A 1 80 ? 7.841 0.488 -17.604 1.00 89.62 80 LYS A C 1
ATOM 607 O O . LYS A 1 80 ? 7.005 1.251 -18.088 1.00 89.62 80 LYS A O 1
ATOM 612 N N . ILE A 1 81 ? 8.763 0.856 -16.733 1.00 89.44 81 ILE A N 1
ATOM 613 C CA . ILE A 1 81 ? 9.068 2.235 -16.384 1.00 89.44 81 ILE A CA 1
ATOM 614 C C . ILE A 1 81 ? 10.385 2.621 -17.060 1.00 89.44 81 ILE A C 1
ATOM 616 O O . ILE A 1 81 ? 11.339 1.849 -17.041 1.00 89.44 81 ILE A O 1
ATOM 620 N N . GLU A 1 82 ? 10.407 3.788 -17.700 1.00 94.25 82 GLU A N 1
ATOM 621 C CA . GLU A 1 82 ? 11.580 4.325 -18.391 1.00 94.25 82 GLU A CA 1
ATOM 622 C C . GLU A 1 82 ? 11.930 5.691 -17.813 1.00 94.25 82 GLU A C 1
ATOM 624 O O . GLU A 1 82 ? 11.050 6.536 -17.629 1.00 94.25 82 GLU A O 1
ATOM 629 N N . TRP A 1 83 ? 13.211 5.916 -17.534 1.00 93.62 83 TRP A N 1
ATOM 630 C CA . TRP A 1 83 ? 13.720 7.212 -17.095 1.00 93.62 83 TRP A CA 1
ATOM 631 C C . TRP A 1 83 ? 14.968 7.595 -17.880 1.00 93.62 83 TRP A C 1
ATOM 633 O O . TRP A 1 83 ? 15.768 6.756 -18.293 1.00 93.62 83 TRP A O 1
ATOM 643 N N . GLN A 1 84 ? 15.097 8.896 -18.126 1.00 95.56 84 GLN A N 1
ATOM 644 C CA . GLN A 1 84 ? 16.196 9.478 -18.881 1.00 95.56 84 GLN A CA 1
ATOM 645 C C . GLN A 1 84 ? 17.148 10.183 -17.921 1.00 95.56 84 GLN A C 1
ATOM 647 O O . GLN A 1 84 ? 16.758 11.125 -17.232 1.00 95.56 84 GLN A O 1
ATOM 652 N N . GLU A 1 85 ? 18.405 9.771 -17.947 1.00 93.75 85 GLU A N 1
ATOM 653 C CA . GLU A 1 85 ? 19.501 10.402 -17.227 1.00 93.75 85 GLU A CA 1
ATOM 654 C C . GLU A 1 85 ? 20.551 10.929 -18.212 1.00 93.75 85 GLU A C 1
ATOM 656 O O . GLU A 1 85 ? 20.461 10.735 -19.431 1.00 93.75 85 GLU A O 1
ATOM 661 N N . SER A 1 86 ? 21.539 11.663 -17.693 1.00 92.81 86 SER A N 1
ATOM 662 C CA . SER A 1 86 ? 22.618 12.238 -18.507 1.00 92.81 86 SER A CA 1
ATOM 663 C C . SER A 1 86 ? 23.506 11.184 -19.170 1.00 92.81 86 SER A C 1
ATOM 665 O O . SER A 1 86 ? 24.188 11.493 -20.145 1.00 92.81 86 SER A O 1
ATOM 667 N N . ASP A 1 87 ? 23.526 9.967 -18.630 1.00 93.75 87 ASP A N 1
ATOM 668 C CA . ASP A 1 87 ? 24.310 8.834 -19.116 1.00 93.75 87 ASP A CA 1
ATOM 669 C C . ASP A 1 87 ? 23.528 7.916 -20.073 1.00 93.75 87 ASP A C 1
ATOM 671 O O . ASP A 1 87 ? 24.139 7.100 -20.765 1.00 93.75 87 ASP A O 1
ATOM 675 N N . GLY A 1 88 ? 22.204 8.072 -20.174 1.00 93.00 88 GLY A N 1
ATOM 676 C CA . GLY A 1 88 ? 21.375 7.280 -21.073 1.00 93.00 88 GLY A CA 1
ATOM 677 C C . GLY A 1 88 ? 19.928 7.114 -20.617 1.00 93.00 88 GLY A C 1
ATOM 678 O O . GLY A 1 88 ? 19.448 7.775 -19.698 1.00 93.00 88 GLY A O 1
ATOM 679 N N . THR A 1 89 ? 19.212 6.251 -21.336 1.00 94.81 89 THR A N 1
ATOM 680 C CA . THR A 1 89 ? 17.839 5.842 -21.016 1.00 94.81 89 THR A CA 1
ATOM 681 C C . THR A 1 89 ? 17.882 4.501 -20.296 1.00 94.81 89 THR A C 1
ATOM 683 O O . THR A 1 89 ? 18.440 3.535 -20.819 1.00 94.81 89 THR A O 1
ATOM 686 N N . HIS A 1 90 ? 17.253 4.437 -19.129 1.00 92.81 90 HIS A N 1
ATOM 687 C CA . HIS A 1 90 ? 17.105 3.232 -18.319 1.00 92.81 90 HIS A CA 1
ATOM 688 C C . HIS A 1 90 ? 15.658 2.739 -18.407 1.00 92.81 90 HIS A C 1
ATOM 690 O O . HIS A 1 90 ? 14.737 3.540 -18.575 1.00 92.81 90 HIS A O 1
ATOM 696 N N . SER A 1 91 ? 15.449 1.422 -18.348 1.00 91.88 91 SER A N 1
ATOM 697 C CA . SER A 1 91 ? 14.125 0.804 -18.487 1.00 91.88 91 SER A CA 1
ATOM 698 C C . SER A 1 91 ? 14.037 -0.450 -17.631 1.00 91.88 91 SER A C 1
ATOM 700 O O . SER A 1 91 ? 14.881 -1.340 -17.758 1.00 91.88 91 SER A O 1
ATOM 702 N N . GLU A 1 92 ? 12.998 -0.557 -16.807 1.00 89.06 92 GLU A N 1
ATOM 703 C CA . GLU A 1 92 ? 12.763 -1.722 -15.953 1.00 89.06 92 GLU A CA 1
ATOM 704 C C . GLU A 1 92 ? 11.311 -2.216 -16.039 1.00 89.06 92 GLU A C 1
ATOM 706 O O . GLU A 1 92 ? 10.381 -1.408 -16.127 1.00 89.06 92 GLU A O 1
ATOM 711 N N . PRO A 1 93 ? 11.069 -3.543 -16.016 1.00 86.88 93 PRO A N 1
ATOM 712 C CA . PRO A 1 93 ? 9.720 -4.090 -15.909 1.00 86.88 93 PRO A CA 1
ATOM 713 C C . PRO A 1 93 ? 9.045 -3.704 -14.593 1.00 86.88 93 PRO A C 1
ATOM 715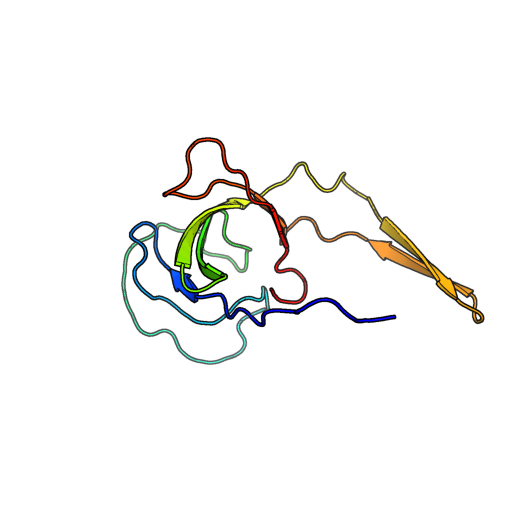 O O . PRO A 1 93 ? 9.646 -3.794 -13.525 1.00 86.88 93 PRO A O 1
ATOM 718 N N . LEU A 1 94 ? 7.760 -3.362 -14.655 1.00 83.75 94 LEU A N 1
ATOM 719 C CA . LEU A 1 94 ? 6.958 -3.161 -13.453 1.00 83.75 94 LEU A CA 1
ATOM 720 C C . LEU A 1 94 ? 6.618 -4.512 -12.813 1.00 83.75 94 LEU A C 1
ATOM 722 O O . LEU A 1 94 ? 6.055 -5.399 -13.461 1.00 83.75 94 LEU A O 1
ATOM 726 N N . LYS A 1 95 ? 6.924 -4.653 -11.520 1.00 80.06 95 LYS A N 1
ATOM 727 C CA . LYS A 1 95 ? 6.516 -5.811 -10.716 1.00 80.06 95 LYS A CA 1
ATOM 728 C C . LYS A 1 95 ? 5.012 -5.730 -10.434 1.00 80.06 95 LYS A C 1
ATOM 730 O O . LYS A 1 95 ? 4.512 -4.709 -9.970 1.00 80.06 95 LYS A O 1
ATOM 735 N N . SER A 1 96 ? 4.282 -6.806 -10.718 1.00 77.94 96 SER A N 1
ATOM 736 C CA . SER A 1 96 ? 2.820 -6.888 -10.537 1.00 77.94 96 SER A CA 1
ATOM 737 C C . SER A 1 96 ? 2.400 -7.824 -9.399 1.00 77.94 96 SER A C 1
ATOM 739 O O . SER A 1 96 ? 1.216 -8.033 -9.144 1.00 77.94 96 SER A O 1
ATOM 741 N N . ASP A 1 97 ? 3.353 -8.484 -8.753 1.00 81.25 97 ASP A N 1
ATOM 742 C CA . ASP A 1 97 ? 3.139 -9.489 -7.714 1.00 81.25 97 ASP A CA 1
ATOM 743 C C . ASP A 1 97 ? 3.161 -8.939 -6.285 1.00 81.25 97 ASP A C 1
ATOM 745 O O . ASP A 1 97 ? 2.839 -9.668 -5.348 1.00 81.25 97 ASP A O 1
ATOM 749 N N . CYS A 1 98 ? 3.443 -7.647 -6.145 1.00 85.31 98 CYS A N 1
ATOM 750 C CA . CYS A 1 98 ? 3.574 -6.905 -4.891 1.00 85.31 98 CYS A CA 1
ATOM 751 C C . CYS A 1 98 ? 2.629 -5.687 -4.803 1.00 85.31 98 CYS A C 1
ATOM 753 O O . CYS A 1 98 ? 2.791 -4.820 -3.946 1.00 85.31 98 CYS A O 1
ATOM 755 N N . THR A 1 99 ? 1.618 -5.612 -5.677 1.00 88.75 99 THR A N 1
ATOM 756 C CA . THR A 1 99 ? 0.607 -4.541 -5.680 1.00 88.75 99 THR A CA 1
ATOM 757 C C . THR A 1 99 ? -0.728 -5.022 -5.121 1.00 88.75 99 THR A C 1
ATOM 759 O O . THR A 1 99 ? -1.258 -6.046 -5.560 1.00 88.75 99 THR A O 1
ATOM 762 N N . TYR A 1 100 ? -1.310 -4.251 -4.202 1.00 91.56 100 TYR A N 1
ATOM 763 C CA . TYR A 1 100 ? -2.541 -4.593 -3.490 1.00 91.56 100 TYR A CA 1
ATOM 764 C C . TYR A 1 100 ? -3.526 -3.431 -3.498 1.00 91.56 100 TYR A C 1
ATOM 766 O O . TYR A 1 100 ? -3.132 -2.265 -3.489 1.00 91.56 100 TYR A O 1
ATOM 774 N N . VAL A 1 101 ? -4.816 -3.754 -3.490 1.00 93.94 101 VAL A N 1
ATOM 775 C CA . VAL A 1 101 ? -5.895 -2.778 -3.306 1.00 93.94 101 VAL A CA 1
ATOM 776 C C . VAL A 1 101 ? -6.925 -3.299 -2.319 1.00 93.94 101 VAL A C 1
ATOM 778 O O . VAL A 1 101 ? -6.968 -4.494 -2.041 1.00 93.94 101 VAL A O 1
ATOM 781 N N . GLY A 1 102 ? -7.765 -2.408 -1.812 1.00 95.00 102 GLY A N 1
ATOM 782 C CA . GLY A 1 102 ? -8.897 -2.788 -0.983 1.00 95.00 102 GLY A CA 1
ATOM 783 C C . GLY A 1 102 ? -9.520 -1.594 -0.278 1.00 95.00 102 GLY A C 1
ATOM 784 O O . GLY A 1 102 ? -9.600 -0.507 -0.855 1.00 95.00 102 GLY A O 1
ATOM 785 N N . ASP A 1 103 ? -9.956 -1.809 0.956 1.00 96.31 103 ASP A N 1
ATOM 786 C CA . ASP A 1 103 ? -10.811 -0.898 1.715 1.00 96.31 103 ASP A CA 1
ATOM 787 C C . ASP A 1 103 ? -10.274 -0.602 3.127 1.00 96.31 103 ASP A C 1
ATOM 789 O O . ASP A 1 103 ? -9.347 -1.252 3.622 1.00 96.31 103 ASP A O 1
ATOM 793 N N . ILE A 1 104 ? -10.846 0.432 3.754 1.00 95.44 104 ILE A N 1
ATOM 794 C CA . ILE A 1 104 ? -10.597 0.802 5.152 1.00 95.44 104 ILE A CA 1
ATOM 795 C C . ILE A 1 104 ? -11.831 0.422 5.960 1.00 95.44 104 ILE A C 1
ATOM 797 O O . ILE A 1 104 ? -12.917 0.939 5.708 1.00 95.44 104 ILE A O 1
ATOM 801 N N . THR A 1 105 ? -11.647 -0.416 6.976 1.00 92.00 105 THR A N 1
ATOM 802 C CA . THR A 1 105 ? -12.755 -1.003 7.749 1.00 92.00 105 THR A CA 1
ATOM 803 C C . THR A 1 105 ? -13.663 0.054 8.393 1.00 92.00 105 THR A C 1
ATOM 805 O O . THR A 1 105 ? -14.880 -0.106 8.411 1.00 92.00 105 THR A O 1
ATOM 808 N N . ASP A 1 106 ? -13.087 1.166 8.861 1.00 86.94 106 ASP A N 1
ATOM 809 C CA . ASP A 1 106 ? -13.809 2.218 9.593 1.00 86.94 106 ASP A CA 1
ATOM 810 C C . ASP A 1 106 ? -14.337 3.361 8.709 1.00 86.94 106 ASP A C 1
ATOM 812 O O . ASP A 1 106 ? -14.906 4.328 9.224 1.00 86.94 106 ASP A O 1
ATOM 816 N N . ILE A 1 107 ? -14.108 3.315 7.389 1.00 91.56 107 ILE A N 1
ATOM 817 C CA . ILE A 1 107 ? -14.518 4.382 6.467 1.00 91.56 107 ILE A CA 1
ATOM 818 C C . ILE A 1 107 ? -15.217 3.781 5.250 1.00 91.56 107 ILE A C 1
ATOM 820 O O . ILE A 1 107 ? -14.585 3.330 4.295 1.00 91.56 107 ILE A O 1
ATOM 824 N N . GLU A 1 108 ? -16.544 3.850 5.257 1.00 93.19 108 GLU A N 1
ATOM 825 C CA . GLU A 1 108 ? -17.365 3.399 4.138 1.00 93.19 108 GLU A CA 1
ATOM 826 C C . GLU A 1 108 ? -17.023 4.160 2.846 1.00 93.19 108 GLU A C 1
ATOM 828 O O . GLU A 1 108 ? -16.910 5.388 2.825 1.00 93.19 108 GLU A O 1
ATOM 833 N N . GLY A 1 109 ? -16.842 3.417 1.753 1.00 93.19 109 GLY A N 1
ATOM 834 C CA . GLY A 1 109 ? -16.516 3.973 0.438 1.00 93.19 109 GLY A CA 1
ATOM 835 C C . GLY A 1 109 ? -15.060 4.414 0.260 1.00 93.19 109 GLY A C 1
ATOM 836 O O . GLY A 1 109 ? -14.695 4.825 -0.842 1.00 93.19 109 GLY A O 1
ATOM 837 N N . ALA A 1 110 ? -14.211 4.312 1.287 1.00 94.00 110 ALA A N 1
ATOM 838 C CA . ALA A 1 110 ? -12.781 4.541 1.126 1.00 94.00 110 ALA A CA 1
ATOM 839 C C . ALA A 1 110 ? -12.120 3.385 0.367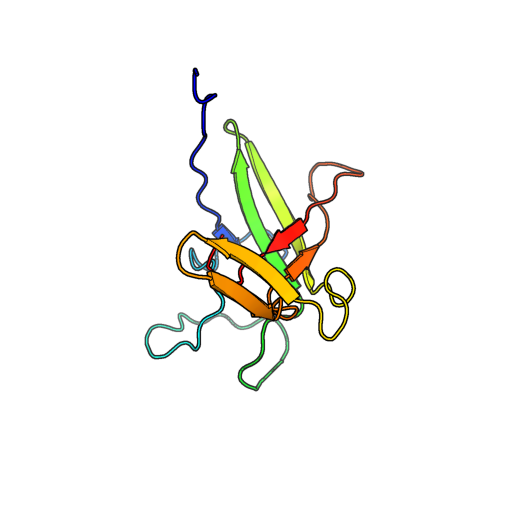 1.00 94.00 110 ALA A C 1
ATOM 841 O O . ALA A 1 110 ? -12.462 2.216 0.539 1.00 94.00 110 ALA A O 1
ATOM 842 N N . SER A 1 111 ? -11.135 3.717 -0.463 1.00 94.06 111 SER A N 1
ATOM 843 C CA . SER A 1 111 ? -10.322 2.741 -1.184 1.00 94.06 111 SER A CA 1
ATOM 844 C C . SER A 1 111 ? -8.847 3.022 -0.960 1.00 94.06 111 SER A C 1
ATOM 846 O O . SER A 1 111 ? -8.433 4.177 -0.861 1.00 94.06 111 SER A O 1
ATOM 848 N N . VAL A 1 112 ? -8.056 1.958 -0.901 1.00 93.00 112 VAL A N 1
ATOM 849 C CA . VAL A 1 112 ? -6.611 2.017 -0.685 1.00 93.00 112 VAL A CA 1
ATOM 850 C C . VAL A 1 112 ? -5.903 1.218 -1.767 1.00 93.00 112 VAL A C 1
ATOM 852 O O . VAL A 1 112 ? -6.386 0.174 -2.202 1.00 93.00 112 VAL A O 1
ATOM 855 N N . ALA A 1 113 ? -4.746 1.718 -2.192 1.00 92.12 113 ALA A N 1
ATOM 856 C CA . ALA A 1 113 ? -3.809 1.017 -3.054 1.00 92.12 113 ALA A CA 1
ATOM 857 C C . ALA A 1 113 ? -2.413 1.124 -2.442 1.00 92.12 113 ALA A C 1
ATOM 859 O O . ALA A 1 113 ? -1.980 2.223 -2.097 1.00 92.12 113 ALA A O 1
ATOM 860 N N . ILE A 1 114 ? -1.724 -0.008 -2.308 1.00 89.06 114 ILE A N 1
ATOM 861 C CA . ILE A 1 114 ? -0.349 -0.062 -1.808 1.00 89.06 114 ILE A CA 1
ATOM 862 C C . ILE A 1 114 ? 0.529 -0.927 -2.710 1.00 89.06 114 ILE A C 1
ATOM 864 O O . ILE A 1 114 ? 0.056 -1.839 -3.394 1.00 89.06 114 ILE A O 1
ATOM 868 N N . SER A 1 115 ? 1.826 -0.651 -2.668 1.00 87.75 115 SER A N 1
ATOM 869 C CA . SER A 1 115 ? 2.874 -1.478 -3.252 1.00 87.75 115 SER A CA 1
ATOM 870 C C . SER A 1 115 ? 3.872 -1.802 -2.151 1.00 87.75 115 SER A C 1
ATOM 872 O O . SER A 1 115 ? 4.293 -0.892 -1.449 1.00 87.75 115 SER A O 1
ATOM 874 N N . ASN A 1 116 ? 4.232 -3.073 -1.993 1.00 86.94 116 ASN A N 1
ATOM 875 C CA . ASN A 1 116 ? 5.285 -3.504 -1.069 1.00 86.94 116 ASN A CA 1
ATOM 876 C C . ASN A 1 116 ? 6.510 -4.074 -1.800 1.00 86.94 116 ASN A C 1
ATOM 878 O O . ASN A 1 116 ? 7.293 -4.833 -1.222 1.00 86.94 116 ASN A O 1
ATOM 882 N N . CYS A 1 117 ? 6.659 -3.718 -3.081 1.00 81.88 117 CYS A N 1
ATOM 883 C CA . CYS A 1 117 ? 7.707 -4.219 -3.966 1.00 81.88 117 CYS A CA 1
ATOM 884 C C . CYS A 1 117 ? 9.122 -3.906 -3.468 1.00 81.88 117 CYS A C 1
ATOM 886 O O . CYS A 1 117 ? 10.014 -4.729 -3.665 1.00 81.88 117 CYS A O 1
ATOM 888 N N . ASP A 1 118 ? 9.295 -2.755 -2.810 1.00 77.75 118 ASP A N 1
ATOM 889 C CA . ASP A 1 118 ? 10.568 -2.271 -2.264 1.00 77.75 118 ASP A CA 1
ATOM 890 C C . ASP A 1 118 ? 10.397 -1.805 -0.796 1.00 77.75 118 ASP A C 1
ATOM 892 O O . ASP A 1 118 ? 11.124 -0.945 -0.303 1.00 77.75 118 ASP A O 1
ATOM 896 N N . GLY A 1 119 ? 9.418 -2.388 -0.087 1.00 76.19 119 GLY A N 1
ATOM 897 C CA . GLY A 1 119 ? 8.933 -1.922 1.221 1.00 76.19 119 GLY A CA 1
ATOM 898 C C . GLY A 1 119 ? 7.712 -1.004 1.125 1.00 76.19 119 GLY A C 1
ATOM 899 O O . GLY A 1 119 ? 7.271 -0.681 0.022 1.00 76.19 119 GLY A O 1
ATOM 900 N N . LEU A 1 120 ? 7.151 -0.641 2.286 1.00 75.69 120 LEU A N 1
ATOM 901 C CA . LEU A 1 120 ? 6.008 0.269 2.439 1.00 75.69 120 LEU A CA 1
ATOM 902 C C . LEU A 1 120 ? 6.394 1.481 3.288 1.00 75.69 120 LEU A C 1
ATOM 904 O O . LEU A 1 120 ? 7.081 1.265 4.315 1.00 75.69 120 LEU A O 1
#

Mean predicted aligned error: 10.64 Å

Nearest PDB structures (foldseek):
  8snm-assembly1_A  TM=5.908E-01  e=1.412E-01  Homo sapiens
  8snl-assembly1_A  TM=5.908E-01  e=8.395E-01  Homo sapiens

Solvent-accessible surface area (backbone atoms only — not comparable to full-atom values): 7840 Å² total; per-residue (Å²): 132,82,79,68,93,80,79,89,62,74,58,31,29,25,46,98,85,67,47,84,73,43,71,73,50,56,74,68,87,83,82,73,88,78,88,78,87,74,95,86,76,85,84,82,88,70,100,67,72,72,61,63,53,25,34,38,40,55,56,96,92,40,78,42,51,34,47,31,34,58,35,79,72,85,50,57,90,88,40,64,51,73,52,79,54,99,92,46,77,48,75,45,75,62,80,47,76,42,29,31,34,39,36,38,78,89,39,89,91,46,74,47,76,51,54,23,70,88,35,110

Secondary structure (DSSP, 8-state):
-----PPP---EEE-TT--EEES--S-----S--------S----SS---SEEEEEEEETTEEEEEEEEE-SSSS-TT-EEEEEETTEEEEEEPP-SSEEEEEETTEEEEEEEEE-BTB-

Foldseek 3Di:
DPPPDDDDKQKFWDPPVRHGDGSFFADDPPPDDDDDDDDDDDDDPDSAQDQWTWIWIADPNDTWIDTKGQDQDPFDVQDWDWDADPVGIDIDHDDRRFKIKDATPVDPPDIDIDGRHVGD

Sequence (120 aa):
HVLGDYGLVKPVLTDAEGRFLSHAVSVGPADGQEAASSDHAHHESGGGTPERLYYNVTVFGREFHLRLHRNTRLVAPGAKIEWQESDGTHSEPLKSDCTYVGDITDIEGASVAISNCDGL